Protein AF-A0A420NLM1-F1 (afdb_monomer)

Secondary structure (DSSP, 8-state):
----------EEEEEEE--TTS-TTTTSHHHHHHHHHHHHHHH-HHHHHHHHHTTGGG--TTT----HHHHHHHHHHHHHTTTT-EEEEEEE-GGGS-HHHHHHHHHHHHHHHHHHHHSSSEEEEE-

Foldseek 3Di:
DDDPPPPPQAEQEAEAEADLPDDPLSQAVQVVLVRRLVSLCVVDVVLVVVVVVVVCVVVPPDDDPPDPVNSLVSSLVSQQPCAQHEYEYEYPPCVSYDPVRSVVVVVSLVVSQVVCVVGNYHYHYDD

Nearest PDB structures (foldseek):
  5v8f-assembly1_D  TM=5.113E-01  e=1.056E+00  Saccharomyces cerevisiae S288C
  7zbh-assembly1_B  TM=3.806E-01  e=4.562E+00  Borreliella burgdorferi B31
  4ag5-assembly2_C  TM=4.443E-01  e=8.088E+00  Thermoanaerobacter pseudethanolicus
  2ce7-assembly1_A  TM=3.678E-01  e=9.788E+00  Thermotoga maritima

Radius of gyration: 15.77 Å; Cα contacts (8 Å, |Δi|>4): 149; chains: 1; bounding box: 36×28×56 Å

Structure (mmCIF, N/CA/C/O backbone):
data_AF-A0A420NLM1-F1
#
_entry.id   AF-A0A420NLM1-F1
#
loop_
_atom_site.group_PDB
_atom_site.id
_atom_site.type_symbol
_atom_site.label_atom_id
_atom_site.label_alt_id
_atom_site.label_comp_id
_atom_site.label_asym_id
_atom_site.label_entity_id
_atom_site.label_seq_id
_atom_site.pdbx_PDB_ins_code
_atom_site.Cartn_x
_atom_site.Cartn_y
_atom_site.Cartn_z
_atom_site.occupancy
_atom_site.B_iso_or_equiv
_atom_site.auth_seq_id
_atom_site.auth_comp_id
_atom_site.auth_asym_id
_atom_site.auth_atom_id
_atom_site.pdbx_PDB_model_num
ATOM 1 N N . MET A 1 1 ? -20.520 -7.978 37.177 1.00 37.03 1 MET A N 1
ATOM 2 C CA . MET A 1 1 ? -19.823 -8.747 36.124 1.00 37.03 1 MET A CA 1
ATOM 3 C C . MET A 1 1 ? -19.806 -7.927 34.847 1.00 37.03 1 MET A C 1
ATOM 5 O O . MET A 1 1 ? -20.857 -7.735 34.251 1.00 37.03 1 MET A O 1
ATOM 9 N N . GLY A 1 2 ? -18.649 -7.371 34.488 1.00 38.81 2 GLY A N 1
ATOM 10 C CA . GLY A 1 2 ? -18.482 -6.591 33.265 1.00 38.81 2 GLY A CA 1
ATOM 11 C C . GLY A 1 2 ? -18.347 -7.498 32.046 1.00 38.81 2 GLY A C 1
ATOM 12 O O . GLY A 1 2 ? -17.510 -8.393 32.039 1.00 38.81 2 GLY A O 1
ATOM 13 N N . ASN A 1 3 ? -19.141 -7.237 31.012 1.00 35.25 3 ASN A N 1
ATOM 14 C CA . ASN A 1 3 ? -18.888 -7.757 29.676 1.00 35.25 3 ASN A CA 1
ATOM 15 C C . ASN A 1 3 ? -18.161 -6.668 28.890 1.00 35.25 3 ASN A C 1
ATOM 17 O O . ASN A 1 3 ? -18.787 -5.820 28.256 1.00 35.25 3 ASN A O 1
ATOM 21 N N . VAL A 1 4 ? -16.828 -6.682 28.955 1.00 43.22 4 VAL A N 1
ATOM 22 C CA . VAL A 1 4 ? -15.991 -5.965 27.990 1.00 43.22 4 VAL A CA 1
ATOM 23 C C . VAL A 1 4 ? -16.144 -6.707 26.669 1.00 43.22 4 VAL A C 1
ATOM 25 O O . VAL A 1 4 ? -15.517 -7.740 26.439 1.00 43.22 4 VAL A O 1
ATOM 28 N N . ARG A 1 5 ? -17.030 -6.205 25.807 1.00 43.06 5 ARG A N 1
ATOM 29 C CA . ARG A 1 5 ? -17.018 -6.558 24.390 1.00 43.06 5 ARG A CA 1
ATOM 30 C C . ARG A 1 5 ? -15.705 -6.008 23.844 1.00 43.06 5 ARG A C 1
ATOM 32 O O . ARG A 1 5 ? -15.602 -4.813 23.602 1.00 43.06 5 ARG A O 1
ATOM 39 N N . LYS A 1 6 ? -14.683 -6.856 23.718 1.00 40.34 6 LYS A N 1
ATOM 40 C CA . LYS A 1 6 ? -13.555 -6.548 22.839 1.00 40.34 6 LYS A CA 1
ATOM 41 C C . LYS A 1 6 ? -14.173 -6.366 21.455 1.00 40.34 6 LYS A C 1
ATOM 43 O O . LYS A 1 6 ? -14.657 -7.345 20.891 1.00 40.34 6 LYS A O 1
ATOM 48 N N . SER A 1 7 ? -14.250 -5.133 20.958 1.00 46.16 7 SER A N 1
ATOM 49 C CA . SER A 1 7 ? -14.441 -4.922 19.529 1.00 46.16 7 SER A CA 1
ATOM 50 C C .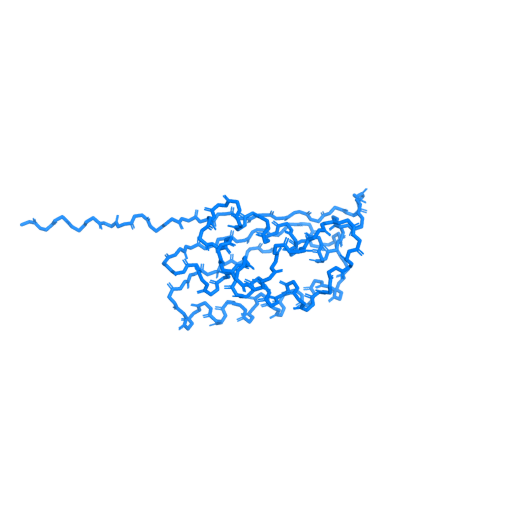 SER A 1 7 ? -13.319 -5.702 18.852 1.00 46.16 7 SER A C 1
ATOM 52 O O . SER A 1 7 ? -12.143 -5.546 19.188 1.00 46.16 7 SER A O 1
ATOM 54 N N . VAL A 1 8 ? -13.683 -6.657 18.001 1.00 49.22 8 VAL A N 1
ATOM 55 C CA . VAL A 1 8 ? -12.699 -7.285 17.129 1.00 49.22 8 VAL A CA 1
ATOM 56 C C . VAL A 1 8 ? -12.210 -6.148 16.249 1.00 49.22 8 VAL A C 1
ATOM 58 O O . VAL A 1 8 ? -12.984 -5.586 15.486 1.00 49.22 8 VAL A O 1
ATOM 61 N N . GLN A 1 9 ? -10.970 -5.726 16.467 1.00 56.97 9 GLN A N 1
ATOM 62 C CA . GLN A 1 9 ? -10.314 -4.735 15.633 1.00 56.97 9 GLN A CA 1
ATOM 63 C C . GLN A 1 9 ? -10.324 -5.308 14.210 1.00 56.97 9 GLN A C 1
ATOM 65 O O . GLN A 1 9 ? -9.722 -6.365 13.999 1.00 56.97 9 GLN A O 1
ATOM 70 N N . ASP A 1 10 ? -11.063 -4.697 13.278 1.00 67.62 10 ASP A N 1
ATOM 71 C CA . ASP A 1 10 ? -11.167 -5.217 11.915 1.00 67.62 10 ASP A CA 1
ATOM 72 C C . ASP A 1 10 ? -9.769 -5.216 11.290 1.00 67.62 10 ASP A C 1
ATOM 74 O O . ASP A 1 10 ? -9.135 -4.178 11.067 1.00 67.62 10 ASP A O 1
ATOM 78 N N . LYS A 1 11 ? -9.244 -6.431 11.108 1.00 79.94 11 LYS A N 1
ATOM 79 C CA . LYS A 1 11 ? -7.935 -6.680 10.520 1.00 79.94 11 LYS A CA 1
ATOM 80 C C . LYS A 1 11 ? -8.103 -6.733 9.011 1.00 79.94 11 LYS A C 1
ATOM 82 O O . LYS A 1 11 ? -8.590 -7.721 8.466 1.00 79.94 11 LYS A O 1
ATOM 87 N N . LEU A 1 12 ? -7.648 -5.692 8.338 1.00 87.06 12 LEU A N 1
ATOM 88 C CA . LEU A 1 12 ? -7.600 -5.611 6.893 1.00 87.06 12 LEU A CA 1
ATOM 89 C C . LEU A 1 12 ? -6.274 -6.186 6.391 1.00 87.06 12 LEU A C 1
ATOM 91 O O . LEU A 1 12 ? -5.192 -5.781 6.811 1.00 87.06 12 LEU A O 1
ATOM 95 N N . ILE A 1 13 ? -6.370 -7.176 5.510 1.00 89.12 13 ILE A N 1
ATOM 96 C CA . ILE A 1 13 ? -5.215 -7.838 4.904 1.00 89.12 13 ILE A CA 1
ATOM 97 C C . ILE A 1 13 ? -5.165 -7.440 3.434 1.00 89.12 13 ILE A C 1
ATOM 99 O O . ILE A 1 13 ? -6.122 -7.675 2.697 1.00 89.12 13 ILE A O 1
ATOM 103 N N . ILE A 1 14 ? -4.056 -6.840 3.020 1.00 91.19 14 ILE A N 1
ATOM 104 C CA . ILE A 1 14 ? -3.765 -6.486 1.629 1.00 91.19 14 ILE A CA 1
ATOM 105 C C . ILE A 1 14 ? -2.477 -7.163 1.198 1.00 91.19 14 ILE A C 1
ATOM 107 O O . ILE A 1 14 ? -1.592 -7.409 2.019 1.00 91.19 14 ILE A O 1
ATOM 111 N N . SER A 1 15 ? -2.388 -7.493 -0.083 1.00 92.56 15 SER A N 1
ATOM 112 C CA . SER A 1 15 ? -1.235 -8.217 -0.604 1.00 92.56 15 SER A CA 1
ATOM 113 C C . SER A 1 15 ? -0.918 -7.843 -2.040 1.00 92.56 15 SER A C 1
ATOM 115 O O . SER A 1 15 ? -1.831 -7.612 -2.835 1.00 92.56 15 SER A O 1
ATOM 117 N N . VAL A 1 16 ? 0.366 -7.839 -2.379 1.00 91.88 16 VAL A N 1
ATOM 118 C CA . VAL A 1 16 ? 0.862 -7.707 -3.749 1.00 91.88 16 VAL A CA 1
ATOM 119 C C . VAL A 1 16 ? 1.972 -8.726 -3.976 1.00 91.88 16 VAL A C 1
ATOM 121 O O . VAL A 1 16 ? 2.750 -9.024 -3.077 1.00 91.88 16 VAL A O 1
ATOM 124 N N . PHE A 1 17 ? 2.030 -9.248 -5.193 1.00 92.38 17 PHE A N 1
ATOM 125 C CA . PHE A 1 17 ? 3.095 -10.114 -5.670 1.00 92.38 17 PHE A CA 1
ATOM 126 C C . PHE A 1 17 ? 3.746 -9.429 -6.869 1.00 92.38 17 PHE A C 1
ATOM 128 O O . PHE A 1 17 ? 3.028 -9.000 -7.779 1.00 92.38 17 PHE A O 1
ATOM 135 N N . PHE A 1 18 ? 5.070 -9.291 -6.855 1.00 91.88 18 PHE A N 1
ATOM 136 C CA . PHE A 1 18 ? 5.802 -8.828 -8.030 1.00 91.88 18 PHE A CA 1
ATOM 137 C C . PHE A 1 18 ? 5.972 -9.974 -9.023 1.00 91.88 18 PHE A C 1
ATOM 139 O O . PHE A 1 18 ? 6.282 -11.088 -8.630 1.00 91.88 18 PHE A O 1
ATOM 146 N N . ASN A 1 19 ? 5.753 -9.694 -10.308 1.00 89.75 19 ASN A N 1
ATOM 147 C CA . ASN A 1 19 ? 5.834 -10.689 -11.373 1.00 89.75 19 ASN A CA 1
ATOM 148 C C . ASN A 1 19 ? 6.721 -10.181 -12.519 1.00 89.75 19 ASN A C 1
ATOM 150 O O . ASN A 1 19 ? 6.258 -9.475 -13.419 1.00 89.75 19 ASN A O 1
ATOM 154 N N . ALA A 1 20 ? 7.988 -10.597 -12.539 1.00 87.62 20 ALA A N 1
ATOM 155 C CA . ALA A 1 20 ? 8.994 -10.272 -13.554 1.00 87.62 20 ALA A CA 1
ATOM 156 C C . ALA A 1 20 ? 8.578 -10.694 -14.973 1.00 87.62 20 ALA A C 1
ATOM 158 O O . ALA A 1 20 ? 9.070 -10.143 -15.966 1.00 87.62 20 ALA A O 1
ATOM 159 N N . ARG A 1 21 ? 7.660 -11.661 -15.098 1.00 90.00 21 ARG A N 1
ATOM 160 C CA . ARG A 1 21 ? 7.114 -12.132 -16.382 1.00 90.00 21 ARG A CA 1
ATOM 161 C C . ARG A 1 21 ? 5.790 -11.469 -16.762 1.00 90.00 21 ARG A C 1
ATOM 163 O O . ARG A 1 21 ? 5.322 -11.701 -17.872 1.00 90.00 21 ARG A O 1
ATOM 170 N N . GLY A 1 22 ? 5.213 -10.681 -15.862 1.00 87.00 22 GLY A N 1
ATOM 171 C CA . GLY A 1 22 ? 3.958 -9.969 -16.062 1.00 87.00 22 GLY A CA 1
ATOM 172 C C . GLY A 1 22 ? 4.106 -8.691 -16.882 1.00 87.00 22 GLY A C 1
ATOM 173 O O . GLY A 1 22 ? 5.111 -8.475 -17.570 1.00 87.00 22 GLY A O 1
ATOM 174 N N . ASP A 1 23 ? 3.106 -7.826 -16.778 1.00 88.06 23 ASP A N 1
ATOM 175 C CA . ASP A 1 23 ? 3.123 -6.487 -17.367 1.00 88.06 23 ASP A CA 1
ATOM 176 C C . ASP A 1 23 ? 3.964 -5.500 -16.534 1.00 88.06 23 ASP A C 1
ATOM 178 O O . ASP A 1 23 ? 4.327 -5.755 -15.386 1.00 88.06 23 ASP A O 1
ATOM 182 N N . GLU A 1 24 ? 4.254 -4.319 -17.088 1.00 85.44 24 GLU A N 1
ATOM 183 C CA . GLU A 1 24 ? 5.066 -3.271 -16.436 1.00 85.44 24 GLU A CA 1
ATOM 184 C C . GLU A 1 24 ? 4.562 -2.870 -15.035 1.00 85.44 24 GLU A C 1
ATOM 186 O O . GLU A 1 24 ? 5.340 -2.506 -14.150 1.00 85.44 24 GLU A O 1
ATOM 191 N N . LEU A 1 25 ? 3.250 -2.945 -14.796 1.00 86.69 25 LEU A N 1
ATOM 192 C CA . LEU A 1 25 ? 2.672 -2.663 -13.480 1.00 86.69 25 LEU A CA 1
ATOM 193 C C . LEU A 1 25 ? 2.952 -3.781 -12.472 1.00 86.69 25 LEU A C 1
ATOM 195 O O . LEU A 1 25 ? 3.165 -3.489 -11.301 1.00 86.69 25 LEU A O 1
ATOM 199 N N . GLU A 1 26 ? 3.008 -5.037 -12.906 1.00 86.19 26 GLU A N 1
ATOM 200 C CA . GLU A 1 26 ? 3.306 -6.160 -12.013 1.00 86.19 26 GLU A CA 1
ATOM 201 C C . GLU A 1 26 ? 4.788 -6.211 -11.606 1.00 86.19 26 GLU A C 1
ATOM 203 O O . GLU A 1 26 ? 5.134 -6.877 -10.637 1.00 86.19 26 GLU A O 1
ATOM 208 N N . LYS A 1 27 ? 5.662 -5.482 -12.308 1.00 88.94 27 LYS A N 1
ATOM 209 C CA . LYS A 1 27 ? 7.110 -5.395 -12.026 1.00 88.94 27 LYS A CA 1
ATOM 210 C C . LYS A 1 27 ? 7.512 -4.145 -11.258 1.00 88.94 27 LYS A C 1
ATOM 212 O O . LYS A 1 27 ? 8.664 -4.009 -10.854 1.00 88.94 27 LYS A O 1
ATOM 217 N N . SER A 1 28 ? 6.596 -3.190 -11.108 1.00 89.69 28 SER A N 1
ATOM 218 C CA . SER A 1 28 ? 6.914 -1.856 -10.607 1.00 89.69 28 SER A CA 1
ATOM 219 C C . SER A 1 28 ? 6.189 -1.532 -9.313 1.00 89.69 28 SER A C 1
ATOM 221 O O . SER A 1 28 ? 5.027 -1.877 -9.089 1.00 89.69 28 SER A O 1
ATOM 223 N N . THR A 1 29 ? 6.860 -0.754 -8.472 1.00 91.62 29 T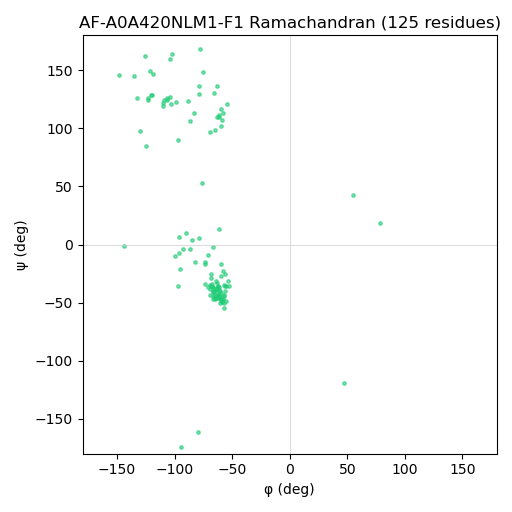HR A N 1
ATOM 224 C CA . THR A 1 29 ? 6.256 -0.207 -7.253 1.00 91.62 29 THR A CA 1
ATOM 225 C C . THR A 1 29 ? 5.044 0.676 -7.555 1.00 91.62 29 THR A C 1
ATOM 227 O O . THR A 1 29 ? 4.121 0.731 -6.750 1.00 91.62 29 THR A O 1
ATOM 230 N N . ILE A 1 30 ? 4.970 1.304 -8.738 1.00 90.31 30 ILE A N 1
ATOM 231 C CA . ILE A 1 30 ? 3.776 2.037 -9.197 1.00 90.31 30 ILE A CA 1
ATOM 232 C C . ILE A 1 30 ? 2.551 1.118 -9.218 1.00 90.31 30 ILE A C 1
ATOM 234 O O . ILE A 1 30 ? 1.506 1.485 -8.673 1.00 90.31 30 ILE A O 1
ATOM 238 N N . GLY A 1 31 ? 2.657 -0.060 -9.838 1.00 89.00 31 GLY A N 1
ATOM 239 C CA . GLY A 1 31 ? 1.551 -1.014 -9.868 1.00 89.00 31 GLY A CA 1
ATOM 240 C C . GLY A 1 31 ? 1.238 -1.572 -8.484 1.00 89.00 31 GLY A C 1
ATOM 241 O O . GLY A 1 31 ? 0.063 -1.669 -8.128 1.00 89.00 31 GLY A O 1
ATOM 242 N N . MET A 1 32 ? 2.263 -1.801 -7.658 1.00 93.38 32 MET A N 1
ATOM 243 C CA . MET A 1 32 ? 2.076 -2.174 -6.256 1.00 93.38 32 MET A CA 1
ATOM 244 C C . MET A 1 32 ? 1.252 -1.130 -5.486 1.00 93.38 32 MET A C 1
ATOM 246 O O . MET A 1 32 ? 0.213 -1.477 -4.929 1.00 93.38 32 MET A O 1
ATOM 250 N N . TYR A 1 33 ? 1.640 0.151 -5.482 1.00 91.50 33 TYR A N 1
ATOM 251 C CA . TYR A 1 33 ? 0.892 1.193 -4.764 1.00 91.50 33 TYR A CA 1
ATOM 252 C C . TYR A 1 33 ? -0.538 1.347 -5.285 1.00 91.50 33 TYR A C 1
ATOM 254 O O . TYR A 1 33 ? -1.459 1.520 -4.488 1.00 91.50 33 TYR A O 1
ATOM 262 N N . ARG A 1 34 ? -0.746 1.251 -6.607 1.00 89.62 34 ARG A N 1
ATOM 263 C CA . ARG A 1 34 ? -2.095 1.265 -7.197 1.00 89.62 34 ARG A CA 1
ATOM 264 C C . ARG A 1 34 ? -2.942 0.103 -6.681 1.00 89.62 34 ARG A C 1
ATOM 266 O O . ARG A 1 34 ? -4.082 0.324 -6.284 1.00 89.62 34 ARG A O 1
ATOM 273 N N . SER A 1 35 ? -2.383 -1.107 -6.656 1.00 90.69 35 SER A N 1
ATOM 274 C CA . SER A 1 35 ? -3.068 -2.302 -6.158 1.00 90.69 35 SER A CA 1
ATOM 275 C C . SER A 1 35 ? -3.402 -2.185 -4.669 1.00 90.69 35 SER A C 1
ATOM 277 O O . SER A 1 35 ? -4.538 -2.429 -4.269 1.00 90.69 35 SER A O 1
ATOM 279 N N . LEU A 1 36 ? -2.452 -1.734 -3.846 1.00 91.19 36 LEU A N 1
ATOM 280 C CA . LEU A 1 36 ? -2.670 -1.542 -2.412 1.00 91.19 36 LEU A CA 1
ATOM 281 C C . LEU A 1 36 ? -3.764 -0.502 -2.130 1.00 91.19 36 LEU A C 1
ATOM 283 O O . LEU A 1 36 ? -4.639 -0.740 -1.299 1.00 91.19 36 LEU A O 1
ATOM 287 N N . LEU A 1 37 ? -3.746 0.632 -2.838 1.00 89.12 37 LEU A N 1
ATOM 288 C CA . LEU A 1 37 ? -4.775 1.668 -2.726 1.00 89.12 37 LEU A CA 1
ATOM 289 C C . LEU A 1 37 ? -6.154 1.155 -3.140 1.00 89.12 37 LEU A C 1
ATOM 291 O O . LEU A 1 37 ? -7.129 1.418 -2.439 1.00 89.12 37 LEU A O 1
ATOM 295 N N . LEU A 1 38 ? -6.238 0.408 -4.243 1.00 87.00 38 LEU A N 1
ATOM 296 C CA . LEU A 1 38 ? -7.492 -0.195 -4.688 1.00 87.00 38 LEU A CA 1
ATOM 297 C C . LEU A 1 38 ? -8.052 -1.145 -3.621 1.00 87.00 38 LEU A C 1
ATOM 299 O O . LEU A 1 38 ? -9.202 -0.999 -3.220 1.00 87.00 38 LEU A O 1
ATOM 303 N N . GLN A 1 39 ? -7.226 -2.047 -3.088 1.00 90.19 39 GLN A N 1
ATOM 304 C CA . GLN A 1 39 ? -7.648 -2.991 -2.048 1.00 90.19 39 GLN A CA 1
ATOM 305 C C . GLN A 1 39 ? -8.097 -2.291 -0.755 1.00 90.19 39 GLN A C 1
ATOM 307 O O . GLN A 1 39 ? -9.029 -2.751 -0.091 1.00 90.19 39 GLN A O 1
ATOM 312 N N . LEU A 1 40 ? -7.452 -1.179 -0.382 1.00 86.50 40 LEU A N 1
ATOM 313 C CA . LEU A 1 40 ? -7.881 -0.341 0.741 1.00 86.50 40 LEU A CA 1
ATOM 314 C C . LEU A 1 40 ? -9.249 0.295 0.467 1.00 86.50 40 LEU A C 1
ATOM 316 O O . LEU A 1 40 ? -10.128 0.259 1.325 1.00 86.50 40 LEU A O 1
ATOM 320 N N . LEU A 1 41 ? -9.446 0.835 -0.735 1.00 82.81 41 LEU A N 1
ATOM 321 C CA . LEU A 1 41 ? -10.676 1.506 -1.153 1.00 82.81 41 LEU A CA 1
ATOM 322 C C . LEU A 1 41 ? -11.883 0.581 -1.270 1.00 82.81 41 LEU A C 1
ATOM 324 O O . LEU A 1 41 ? -13.001 0.982 -0.943 1.00 82.81 41 LEU A O 1
ATOM 328 N N . GLU A 1 42 ? -11.670 -0.640 -1.750 1.00 83.06 42 GLU A N 1
ATOM 329 C CA . GLU A 1 42 ? -12.719 -1.651 -1.875 1.00 83.06 42 GLU A CA 1
ATOM 330 C C . GLU A 1 42 ? -13.214 -2.126 -0.509 1.00 83.06 42 GLU A C 1
ATOM 332 O O . GLU A 1 42 ? -14.398 -2.412 -0.338 1.00 83.06 42 GLU A O 1
ATOM 337 N N . ARG A 1 43 ? -12.319 -2.191 0.481 1.00 81.81 43 ARG A N 1
ATOM 338 C CA . ARG A 1 43 ? -12.645 -2.700 1.818 1.00 81.81 43 ARG A CA 1
ATOM 339 C C . ARG A 1 43 ? -13.022 -1.625 2.826 1.00 81.81 43 ARG A C 1
ATOM 341 O O . ARG A 1 43 ? -13.701 -1.936 3.800 1.00 81.81 43 ARG A O 1
ATOM 348 N N . LEU A 1 44 ? -12.625 -0.376 2.597 1.00 79.19 44 LEU A N 1
ATOM 349 C CA . LEU A 1 44 ? -12.970 0.764 3.440 1.00 79.19 44 LEU A CA 1
ATOM 350 C C . LEU A 1 44 ? -13.625 1.856 2.586 1.00 79.19 44 LEU A C 1
ATOM 352 O O . LEU A 1 44 ? -12.960 2.813 2.184 1.00 79.19 44 LEU A O 1
ATOM 356 N N . PRO A 1 45 ? -14.948 1.768 2.347 1.00 78.12 45 PRO A N 1
ATOM 357 C CA . PRO A 1 45 ? -15.682 2.764 1.566 1.00 78.12 45 PRO A CA 1
ATOM 358 C C . PRO A 1 45 ? -15.548 4.194 2.108 1.00 78.12 45 PRO A C 1
ATOM 360 O O . PRO A 1 45 ? -15.637 5.153 1.348 1.00 78.12 45 PRO A O 1
ATOM 363 N N . VAL A 1 46 ? -15.271 4.358 3.409 1.00 76.75 46 VAL A N 1
ATOM 364 C CA . VAL A 1 46 ? -14.982 5.668 4.020 1.00 76.75 46 VAL A CA 1
ATOM 365 C C . VAL A 1 46 ? -13.793 6.372 3.351 1.00 76.75 46 VAL A C 1
ATOM 367 O O . VAL A 1 46 ? -13.829 7.587 3.154 1.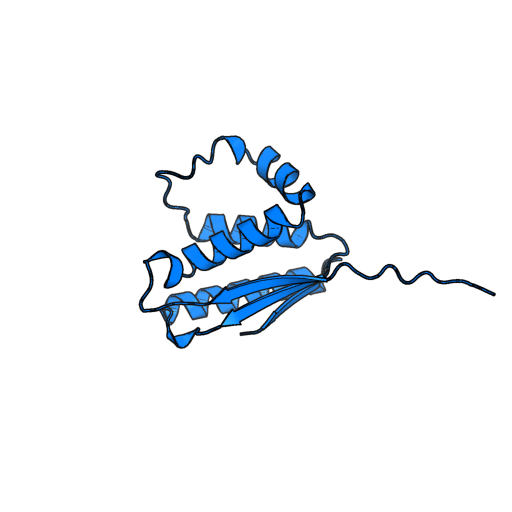00 76.75 46 VAL A O 1
ATOM 370 N N . LEU A 1 47 ? -12.788 5.614 2.899 1.00 76.31 47 LEU A N 1
ATOM 371 C C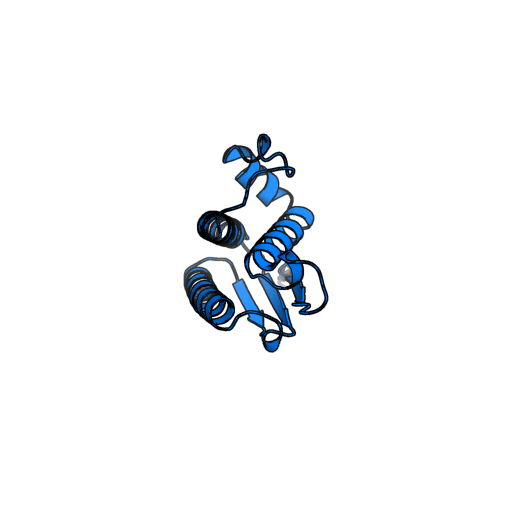A . LEU A 1 47 ? -11.634 6.155 2.183 1.00 76.31 47 LEU A CA 1
ATOM 372 C C . LEU A 1 47 ? -12.025 6.691 0.801 1.00 76.31 47 LEU A C 1
ATOM 374 O O . LEU A 1 47 ? -11.427 7.659 0.339 1.00 76.31 47 LEU A O 1
ATOM 378 N N . GLN A 1 48 ? -13.064 6.141 0.159 1.00 73.12 48 GLN A N 1
ATOM 379 C CA . GLN A 1 48 ? -13.557 6.660 -1.123 1.00 73.12 48 GLN A CA 1
ATOM 380 C C . GLN A 1 48 ? -14.084 8.089 -0.982 1.00 73.12 48 GLN A C 1
ATOM 382 O O . GLN A 1 48 ? -13.915 8.889 -1.897 1.00 73.12 48 GLN A O 1
ATOM 387 N N . CYS A 1 49 ? -14.670 8.437 0.168 1.00 70.25 49 CYS A N 1
ATOM 388 C CA . CYS A 1 49 ? -15.123 9.800 0.443 1.00 70.25 49 CYS A CA 1
ATOM 389 C C . CYS A 1 49 ? -13.931 10.759 0.609 1.00 70.25 49 CYS A C 1
ATOM 391 O O . CYS A 1 49 ? -13.914 11.839 0.017 1.00 70.25 49 CYS A O 1
ATOM 393 N N . VAL A 1 50 ? -12.891 10.325 1.335 1.00 69.38 50 VAL A N 1
ATOM 394 C CA . VAL A 1 50 ? -11.634 11.075 1.512 1.00 69.38 50 VAL A CA 1
ATOM 395 C C . VAL A 1 50 ? -10.976 11.355 0.162 1.00 69.38 50 VAL A C 1
ATOM 397 O O . VAL A 1 50 ? -10.677 12.506 -0.157 1.00 69.38 50 VAL A O 1
ATOM 400 N N . PHE A 1 51 ? -10.821 10.340 -0.685 1.00 69.88 51 PHE A N 1
ATOM 401 C CA . PHE A 1 51 ? -10.268 10.549 -2.019 1.00 69.88 51 PHE A CA 1
ATOM 402 C C . PHE A 1 51 ? -11.212 11.333 -2.936 1.00 69.88 51 PHE A C 1
ATOM 404 O O . PHE A 1 51 ? -10.766 12.223 -3.654 1.00 69.88 51 PHE A O 1
ATOM 411 N N . GLY A 1 52 ? -12.521 11.094 -2.870 1.00 65.62 52 GLY A N 1
ATOM 412 C CA . GLY A 1 52 ? -13.512 11.866 -3.618 1.00 65.62 52 GLY A CA 1
ATOM 413 C C . GLY A 1 52 ? -13.418 13.368 -3.328 1.00 65.62 52 GLY A C 1
ATOM 414 O O . GLY A 1 52 ? -13.466 14.173 -4.257 1.00 65.62 52 GLY A O 1
ATOM 415 N N . SER A 1 53 ? -13.184 13.744 -2.064 1.00 61.06 53 SER A N 1
ATOM 416 C CA . SER A 1 53 ? -12.972 15.138 -1.646 1.00 61.06 53 SER A CA 1
ATOM 417 C C . SER A 1 53 ? -11.663 15.758 -2.148 1.00 61.06 53 SER A C 1
ATOM 419 O O . SER A 1 53 ? -11.596 16.968 -2.348 1.00 61.06 53 SER A O 1
ATOM 421 N N . LEU A 1 54 ? -10.648 14.936 -2.433 1.00 57.97 54 LEU A N 1
ATOM 422 C CA . LEU A 1 54 ? -9.390 15.367 -3.051 1.00 57.97 54 LEU A CA 1
ATOM 423 C C . LEU A 1 54 ? -9.504 15.578 -4.569 1.00 57.97 54 LEU A C 1
ATOM 425 O O . LEU A 1 54 ? -8.502 15.834 -5.233 1.00 57.97 54 LEU A O 1
ATOM 429 N N . GLY A 1 55 ? -10.709 15.468 -5.135 1.00 52.09 55 GLY A N 1
ATOM 430 C CA . GLY A 1 55 ? -10.932 15.605 -6.572 1.00 52.09 55 GLY A CA 1
ATOM 431 C C . GLY A 1 55 ? -10.557 14.353 -7.366 1.00 52.09 55 GLY A C 1
ATOM 432 O O . GLY A 1 55 ? -10.426 14.428 -8.585 1.00 52.09 55 GLY A O 1
ATOM 433 N N . LEU A 1 56 ? -10.442 13.183 -6.717 1.00 57.41 56 LEU A N 1
ATOM 434 C CA . LEU A 1 56 ? -10.173 11.903 -7.394 1.00 57.41 56 LEU A CA 1
ATOM 435 C C . LEU A 1 56 ? -11.334 11.440 -8.301 1.00 57.41 56 LEU A C 1
ATOM 437 O O . LEU A 1 56 ? -11.245 10.412 -8.960 1.00 57.41 56 LEU A O 1
ATOM 441 N N . THR A 1 57 ? -12.442 12.179 -8.357 1.00 48.47 57 THR A N 1
ATOM 442 C CA . THR A 1 57 ? -13.595 11.886 -9.221 1.00 48.47 57 THR A CA 1
ATOM 443 C C . THR A 1 57 ? -13.336 12.186 -10.702 1.00 48.47 57 THR A C 1
ATOM 445 O O . THR A 1 57 ? -14.044 11.660 -11.557 1.00 48.47 57 THR A O 1
ATOM 448 N N . THR A 1 58 ? -12.299 12.966 -11.035 1.00 45.41 58 THR A N 1
ATOM 449 C CA . THR A 1 58 ? -11.830 13.190 -12.420 1.00 45.41 58 THR A CA 1
ATOM 450 C C . THR A 1 58 ? -10.673 12.270 -12.822 1.00 45.41 58 THR A C 1
ATOM 452 O O . THR A 1 58 ? -10.138 12.394 -13.924 1.00 45.41 58 THR A O 1
ATOM 455 N N . TRP A 1 59 ? -10.325 11.309 -11.960 1.00 52.94 59 TRP A N 1
ATOM 456 C CA . TRP A 1 59 ? -9.208 10.370 -12.082 1.00 52.94 59 TRP A CA 1
ATOM 457 C C . TRP A 1 59 ? -9.490 9.249 -13.095 1.00 52.94 59 TRP A C 1
ATOM 459 O O . TRP A 1 59 ? -9.427 8.053 -12.802 1.00 52.94 59 TRP A O 1
ATOM 469 N N . ASN A 1 60 ? -9.872 9.635 -14.312 1.00 44.69 60 ASN A N 1
ATOM 470 C CA . ASN A 1 60 ? -10.162 8.710 -15.396 1.00 44.69 60 ASN A CA 1
ATOM 471 C C . ASN A 1 60 ? -8.903 7.894 -15.723 1.00 44.69 60 ASN A C 1
ATOM 473 O O . ASN A 1 60 ? -7.911 8.398 -16.244 1.00 44.69 60 ASN A O 1
ATOM 477 N N . CYS A 1 61 ? -8.992 6.605 -15.406 1.00 47.88 61 CYS A N 1
ATOM 478 C CA . CYS A 1 61 ? -7.964 5.564 -15.371 1.00 47.88 61 CYS A CA 1
ATOM 479 C C . CYS A 1 61 ? -7.261 5.257 -16.716 1.00 47.88 61 CYS A C 1
ATOM 481 O O . CYS A 1 61 ? -6.613 4.224 -16.838 1.00 47.88 61 CYS A O 1
ATOM 483 N N . ARG A 1 62 ? -7.399 6.098 -17.749 1.00 46.47 62 ARG A N 1
ATOM 484 C CA . ARG A 1 62 ? -6.957 5.746 -19.106 1.00 46.47 62 ARG A CA 1
ATOM 485 C C . ARG A 1 62 ? -5.576 6.264 -19.505 1.00 46.47 62 ARG A C 1
ATOM 487 O O . ARG A 1 62 ? -4.866 5.505 -20.143 1.00 46.47 62 ARG A O 1
ATOM 494 N N . ASP A 1 63 ? -5.156 7.461 -19.079 1.00 47.75 63 ASP A N 1
ATOM 495 C CA . ASP A 1 63 ? -3.944 8.081 -19.663 1.00 47.75 63 ASP A CA 1
ATOM 496 C C . ASP A 1 63 ? -3.051 8.885 -18.698 1.00 47.75 63 ASP A C 1
ATOM 498 O O . ASP A 1 63 ? -1.997 9.377 -19.099 1.00 47.75 63 ASP A O 1
ATOM 502 N N . GLN A 1 64 ? -3.399 9.020 -17.413 1.00 53.81 64 GLN A N 1
ATOM 503 C CA . GLN A 1 64 ? -2.492 9.669 -16.461 1.00 53.81 64 GLN A CA 1
ATOM 504 C C . GLN A 1 64 ? -1.460 8.667 -15.937 1.00 53.81 64 GLN A C 1
ATOM 506 O O . GLN A 1 64 ? -1.783 7.746 -15.186 1.00 53.81 64 GLN A O 1
ATOM 511 N N . GLN A 1 65 ? -0.191 8.866 -16.293 1.00 58.50 65 GLN A N 1
ATOM 512 C CA . GLN A 1 65 ? 0.931 8.287 -15.557 1.00 58.50 65 GLN A CA 1
ATOM 513 C C . GLN A 1 65 ? 0.874 8.811 -14.118 1.00 58.50 65 GLN A C 1
ATOM 515 O O . GLN A 1 65 ? 1.216 9.959 -13.847 1.00 58.50 65 GLN A O 1
ATOM 520 N N . TRP A 1 66 ? 0.390 7.986 -13.188 1.00 68.81 66 TRP A N 1
ATOM 521 C CA . TRP A 1 66 ? 0.444 8.322 -11.767 1.00 68.81 66 TRP A CA 1
ATOM 522 C C . TRP A 1 66 ? 1.911 8.500 -11.375 1.00 68.81 66 TRP A C 1
ATOM 524 O O . TRP A 1 66 ? 2.680 7.538 -11.439 1.00 68.81 66 TRP A O 1
ATOM 534 N N . ALA A 1 67 ? 2.286 9.708 -10.959 1.00 80.38 67 ALA A N 1
ATOM 535 C CA . ALA A 1 67 ? 3.587 9.926 -10.357 1.00 80.38 67 ALA A CA 1
ATOM 536 C C . ALA A 1 67 ? 3.675 9.116 -9.057 1.00 80.38 67 ALA A C 1
ATOM 538 O O . ALA A 1 67 ? 2.742 9.102 -8.248 1.00 80.38 67 ALA A O 1
ATOM 539 N N . ILE A 1 68 ? 4.811 8.454 -8.854 1.00 84.75 68 ILE A N 1
ATOM 540 C CA . ILE A 1 68 ? 5.065 7.616 -7.677 1.00 84.75 68 ILE A CA 1
ATOM 541 C C . ILE A 1 68 ? 4.878 8.388 -6.362 1.00 84.75 68 ILE A C 1
ATOM 543 O O . ILE A 1 68 ? 4.323 7.862 -5.403 1.00 84.75 68 ILE A O 1
ATOM 547 N N . GLU A 1 69 ? 5.244 9.668 -6.339 1.00 85.50 69 GLU A N 1
ATOM 548 C CA . GLU A 1 69 ? 5.104 10.525 -5.158 1.00 85.50 69 GLU A CA 1
ATOM 549 C C . GLU A 1 69 ? 3.637 10.829 -4.825 1.00 85.50 69 GLU A C 1
ATOM 551 O O . GLU A 1 69 ? 3.253 10.845 -3.657 1.00 85.50 69 GLU A O 1
ATOM 556 N N . SER A 1 70 ? 2.774 10.974 -5.837 1.00 84.25 70 SER A N 1
ATOM 557 C CA . SER A 1 70 ? 1.330 11.110 -5.617 1.00 84.25 70 SER A CA 1
ATOM 558 C C . SER A 1 70 ? 0.733 9.823 -5.048 1.00 84.25 70 SER A C 1
ATOM 560 O O . SER A 1 70 ? -0.081 9.880 -4.132 1.00 84.25 70 SER A O 1
ATOM 562 N N . LEU A 1 71 ? 1.165 8.660 -5.546 1.00 87.56 71 LEU A N 1
ATOM 563 C CA . LEU A 1 71 ? 0.740 7.354 -5.033 1.00 87.56 71 LEU A CA 1
ATOM 564 C C . LEU A 1 71 ? 1.125 7.157 -3.563 1.00 87.56 71 LEU A C 1
ATOM 566 O O . LEU A 1 71 ? 0.282 6.755 -2.763 1.00 87.56 71 LEU A O 1
ATOM 570 N N . LYS A 1 72 ? 2.368 7.488 -3.202 1.00 89.56 72 LYS A N 1
ATOM 571 C CA . LYS A 1 72 ? 2.843 7.455 -1.813 1.00 89.56 72 LYS A CA 1
ATOM 572 C C . LYS A 1 72 ? 2.019 8.374 -0.915 1.00 89.56 72 LYS A C 1
ATOM 574 O O . LYS A 1 72 ? 1.518 7.922 0.110 1.00 89.56 72 LYS A O 1
ATOM 579 N N . GLY A 1 73 ? 1.800 9.624 -1.326 1.00 87.06 73 GLY A N 1
ATOM 580 C CA . GLY A 1 73 ? 0.997 10.576 -0.553 1.00 87.06 73 GLY A CA 1
ATOM 581 C C . GLY A 1 73 ? -0.446 10.107 -0.338 1.00 87.06 73 GLY A C 1
ATOM 582 O O . GLY A 1 73 ? -0.983 10.224 0.764 1.00 87.06 73 GLY A O 1
ATOM 583 N N . LEU A 1 74 ? -1.066 9.510 -1.361 1.00 86.06 74 LEU A N 1
ATOM 584 C CA . LEU A 1 74 ? -2.404 8.924 -1.243 1.00 86.06 74 LEU A CA 1
ATOM 585 C C . LEU A 1 74 ? -2.415 7.718 -0.303 1.00 86.06 74 LEU A C 1
ATOM 587 O O . LEU A 1 74 ? -3.345 7.574 0.487 1.00 86.06 74 LEU A O 1
ATOM 591 N N . PHE A 1 75 ? -1.394 6.864 -0.369 1.00 88.56 75 PHE A N 1
ATOM 592 C CA . PHE A 1 75 ? -1.284 5.702 0.506 1.00 88.56 75 PHE A CA 1
ATOM 593 C C . PHE A 1 75 ? -1.105 6.120 1.965 1.00 88.56 75 PHE A C 1
ATOM 595 O O . PHE A 1 75 ? -1.833 5.641 2.829 1.00 88.56 75 PHE A O 1
ATOM 602 N N . GLU A 1 76 ? -0.213 7.073 2.236 1.00 88.19 76 GLU A N 1
ATOM 603 C CA . GLU A 1 76 ? -0.028 7.652 3.568 1.00 88.19 76 GLU A CA 1
ATOM 604 C C . GLU A 1 76 ? -1.335 8.250 4.101 1.00 88.19 76 GLU A C 1
ATOM 606 O O . GLU A 1 76 ? -1.710 8.010 5.250 1.00 88.19 76 GLU A O 1
ATOM 611 N N . LEU A 1 77 ? -2.070 8.987 3.263 1.00 86.12 77 LEU A N 1
ATOM 612 C CA . LEU A 1 77 ? -3.354 9.554 3.652 1.00 86.12 77 LEU A CA 1
ATOM 613 C C . LEU A 1 77 ? -4.401 8.473 3.936 1.00 86.12 77 LEU A C 1
ATOM 615 O O . LEU A 1 77 ? -5.087 8.566 4.953 1.00 86.12 77 LEU A O 1
ATOM 619 N N . ALA A 1 78 ? -4.528 7.456 3.080 1.00 84.69 78 ALA A N 1
ATOM 620 C CA . ALA A 1 78 ? -5.427 6.331 3.334 1.00 84.69 78 ALA A CA 1
ATOM 621 C C . ALA A 1 78 ? -5.104 5.687 4.677 1.00 84.69 78 ALA A C 1
ATOM 623 O O . ALA A 1 78 ? -5.995 5.505 5.500 1.00 84.69 78 ALA A O 1
ATOM 624 N N . VAL A 1 79 ? -3.820 5.418 4.907 1.00 83.12 79 VAL A N 1
ATOM 625 C CA . VAL A 1 79 ? -3.329 4.763 6.111 1.00 83.12 79 VAL A CA 1
ATOM 626 C C . VAL A 1 79 ? -3.591 5.610 7.368 1.00 83.12 79 VAL A C 1
ATOM 628 O O . VAL A 1 79 ? -4.037 5.083 8.383 1.00 83.12 79 VAL A O 1
ATOM 631 N N . ARG A 1 80 ? -3.457 6.939 7.294 1.00 83.25 80 ARG A N 1
ATOM 632 C CA . ARG A 1 80 ? -3.833 7.853 8.391 1.00 83.25 80 ARG A CA 1
ATOM 633 C C . ARG A 1 80 ? -5.327 7.860 8.714 1.00 83.25 80 ARG A C 1
ATOM 635 O O . ARG A 1 80 ? -5.694 8.074 9.867 1.00 83.25 80 ARG A O 1
ATOM 642 N N . ASN A 1 81 ? -6.177 7.634 7.716 1.00 80.88 81 ASN A N 1
ATOM 643 C CA . ASN A 1 81 ? -7.633 7.608 7.866 1.00 80.88 81 ASN A CA 1
ATOM 644 C C . ASN A 1 81 ? -8.177 6.205 8.200 1.00 80.88 81 ASN A C 1
ATOM 646 O O . ASN A 1 81 ? -9.387 6.003 8.193 1.00 80.88 81 ASN A O 1
ATOM 650 N N . LEU A 1 82 ? -7.308 5.238 8.518 1.00 77.19 82 LEU A N 1
ATOM 651 C CA . LEU A 1 82 ? -7.711 3.893 8.951 1.00 77.19 82 LEU A CA 1
ATOM 652 C C . LEU A 1 82 ? -8.335 3.851 10.355 1.00 77.19 82 LEU A C 1
ATOM 654 O O . LEU A 1 82 ? -8.862 2.809 10.748 1.00 77.19 82 LEU A O 1
ATOM 658 N N . GLU A 1 83 ? -8.283 4.958 11.102 1.00 74.62 83 GLU A N 1
ATOM 659 C CA . GLU A 1 83 ? -8.777 5.077 12.480 1.00 74.62 83 GLU A CA 1
ATOM 660 C C . GLU A 1 83 ? -8.316 3.905 13.369 1.00 74.62 83 GLU A C 1
ATOM 662 O O . GLU A 1 83 ? -7.116 3.726 13.555 1.00 74.62 83 GLU A O 1
ATOM 667 N N . GLU A 1 84 ? -9.233 3.109 13.929 1.00 71.31 84 GLU A N 1
ATOM 668 C CA . GLU A 1 84 ? -8.916 1.972 14.806 1.00 71.31 84 GLU A CA 1
ATOM 669 C C . GLU A 1 84 ? -8.611 0.668 14.046 1.00 71.31 84 GLU A C 1
ATOM 671 O O . GLU A 1 84 ? -8.404 -0.367 14.684 1.00 71.31 84 GLU A O 1
ATOM 676 N N . SER A 1 85 ? -8.570 0.686 12.710 1.00 77.06 85 SER A N 1
ATOM 677 C CA . SER A 1 85 ? -8.344 -0.507 11.884 1.00 77.06 85 SER A CA 1
ATOM 678 C C . SER A 1 85 ? -6.877 -0.944 11.893 1.00 77.06 85 SER A C 1
ATOM 680 O O . SER A 1 85 ? -5.949 -0.134 11.980 1.00 77.06 85 SER A O 1
ATOM 682 N N . PHE A 1 86 ? -6.655 -2.252 11.766 1.00 84.31 86 PHE A N 1
ATOM 683 C CA . PHE A 1 86 ? -5.318 -2.821 11.605 1.00 84.31 86 PHE A CA 1
ATOM 684 C C . PHE A 1 86 ? -5.107 -3.221 10.148 1.00 84.31 86 PHE A C 1
ATOM 686 O O . PHE A 1 86 ? -5.885 -4.011 9.624 1.00 84.31 86 PHE A O 1
ATOM 693 N N . VAL A 1 87 ? -4.025 -2.762 9.522 1.00 88.12 87 VAL A N 1
ATOM 694 C CA . VAL A 1 87 ? -3.636 -3.167 8.166 1.00 88.12 87 VAL A CA 1
ATOM 695 C C . VAL A 1 87 ? -2.377 -4.023 8.203 1.00 88.12 87 VAL A C 1
ATOM 697 O O . VAL A 1 87 ? -1.321 -3.569 8.640 1.00 88.12 87 VAL A O 1
ATOM 700 N N . ALA A 1 88 ? -2.493 -5.262 7.719 1.00 89.25 88 ALA A N 1
ATOM 701 C CA . ALA A 1 88 ? -1.355 -6.095 7.334 1.00 89.25 88 ALA A CA 1
ATOM 702 C C . ALA A 1 88 ? -1.170 -6.027 5.816 1.00 89.25 88 ALA A C 1
ATOM 704 O O . ALA A 1 88 ? -2.088 -6.374 5.074 1.00 89.25 88 ALA A O 1
ATOM 705 N N . CYS A 1 89 ? 0.015 -5.619 5.379 1.00 91.88 89 CYS A N 1
ATOM 706 C CA . CYS A 1 89 ? 0.443 -5.607 3.990 1.00 91.88 89 CYS A CA 1
ATOM 707 C C . CYS A 1 89 ? 1.450 -6.736 3.760 1.00 91.88 89 CYS A C 1
ATOM 709 O O .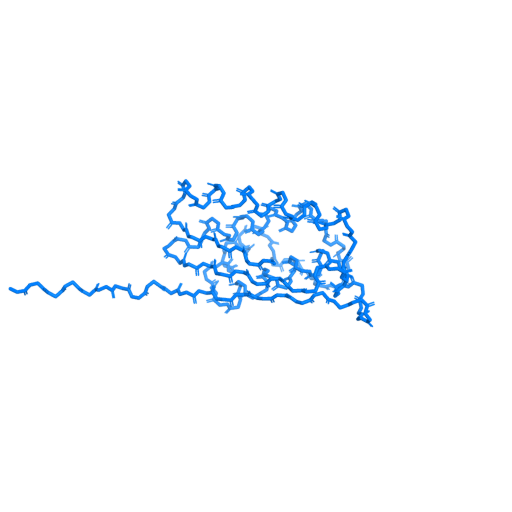 CYS A 1 89 ? 2.452 -6.800 4.465 1.00 91.88 89 CYS A O 1
ATOM 711 N N . TYR A 1 90 ? 1.184 -7.614 2.798 1.00 92.62 90 TYR A N 1
ATOM 712 C CA . TYR A 1 90 ? 2.110 -8.664 2.374 1.00 92.62 90 TYR A CA 1
ATOM 713 C C . TYR A 1 90 ? 2.651 -8.331 0.990 1.00 92.62 90 TYR A C 1
ATOM 715 O O . TYR A 1 90 ? 1.871 -8.127 0.060 1.00 92.62 90 TYR A O 1
ATOM 723 N N . ILE A 1 91 ? 3.968 -8.272 0.855 1.00 92.50 91 ILE A N 1
ATOM 724 C CA . ILE A 1 91 ? 4.626 -8.068 -0.430 1.00 92.50 91 ILE A CA 1
ATOM 725 C C . ILE A 1 91 ? 5.575 -9.236 -0.640 1.00 92.50 91 ILE A C 1
ATOM 727 O O . ILE A 1 91 ? 6.395 -9.516 0.224 1.00 92.50 91 ILE A O 1
ATOM 731 N N . ASP A 1 92 ? 5.434 -9.916 -1.767 1.00 92.06 92 ASP A N 1
ATOM 732 C CA . ASP A 1 92 ? 6.185 -11.130 -2.079 1.00 92.06 92 ASP A CA 1
ATOM 733 C C . ASP A 1 92 ? 6.897 -10.987 -3.436 1.00 92.06 92 ASP A C 1
ATOM 735 O O . ASP A 1 92 ? 6.558 -10.102 -4.234 1.00 92.06 92 ASP A O 1
ATOM 739 N N . ALA A 1 93 ? 7.890 -11.847 -3.668 1.00 91.19 93 ALA A N 1
ATOM 740 C CA . ALA A 1 93 ? 8.786 -11.848 -4.824 1.00 91.19 93 ALA A CA 1
ATOM 741 C C . ALA A 1 93 ? 9.505 -10.508 -5.052 1.00 91.19 93 ALA A C 1
ATOM 743 O O . ALA A 1 93 ? 9.620 -10.028 -6.179 1.00 91.19 93 ALA A O 1
ATOM 744 N N . LEU A 1 94 ? 10.001 -9.871 -3.983 1.00 88.94 94 LEU A N 1
ATOM 745 C CA . LEU A 1 94 ? 10.728 -8.602 -4.093 1.00 88.94 94 LEU A CA 1
ATOM 746 C C . LEU A 1 94 ? 11.884 -8.666 -5.097 1.00 88.94 94 LEU A C 1
ATOM 748 O O . LEU A 1 94 ? 12.113 -7.695 -5.806 1.00 88.94 94 LEU A O 1
ATOM 752 N N . GLU A 1 95 ? 12.574 -9.799 -5.205 1.00 88.94 95 GLU A N 1
ATOM 753 C CA . GLU A 1 95 ? 13.659 -10.037 -6.160 1.00 88.94 95 GLU A CA 1
ATOM 754 C C . GLU A 1 95 ? 13.250 -9.893 -7.637 1.00 88.94 95 GLU A C 1
ATOM 756 O O . GLU A 1 95 ? 14.116 -9.757 -8.501 1.00 88.94 95 GLU A O 1
ATOM 761 N N . GLU A 1 96 ? 11.949 -9.908 -7.934 1.00 88.56 96 GLU A N 1
ATOM 762 C CA . GLU A 1 96 ? 11.391 -9.691 -9.269 1.00 88.56 96 GLU A CA 1
ATOM 763 C C . GLU A 1 96 ? 11.158 -8.199 -9.594 1.00 88.56 96 GLU A C 1
ATOM 765 O O . GLU A 1 96 ? 10.799 -7.861 -10.727 1.00 88.56 96 GLU A O 1
ATOM 770 N N . CYS A 1 97 ? 11.395 -7.297 -8.632 1.00 89.88 97 CYS A N 1
ATOM 771 C CA . CYS A 1 97 ? 11.340 -5.843 -8.791 1.00 89.88 97 CYS A CA 1
ATOM 772 C C . CYS A 1 97 ? 12.750 -5.223 -8.868 1.00 89.88 97 CYS A C 1
ATOM 774 O O . CYS A 1 97 ? 13.748 -5.793 -8.432 1.00 89.88 97 CYS A O 1
ATOM 776 N N . ASP A 1 98 ? 12.844 -4.014 -9.421 1.00 89.88 98 ASP A N 1
ATOM 777 C CA . ASP A 1 98 ? 14.097 -3.260 -9.466 1.00 89.88 98 ASP A CA 1
ATOM 778 C C . ASP A 1 98 ? 14.577 -2.862 -8.054 1.00 89.88 98 ASP A C 1
ATOM 780 O O . ASP A 1 98 ? 13.828 -2.274 -7.268 1.00 89.88 98 ASP A O 1
ATOM 784 N N . GLU A 1 99 ? 15.853 -3.121 -7.742 1.00 90.44 99 GLU A N 1
ATOM 785 C CA . GLU A 1 99 ? 16.426 -2.898 -6.404 1.00 90.44 99 GLU A CA 1
ATOM 786 C C . GLU A 1 99 ? 16.268 -1.446 -5.918 1.00 90.44 99 GLU A C 1
ATOM 788 O O . GLU A 1 99 ? 16.048 -1.200 -4.727 1.00 90.44 99 GLU A O 1
ATOM 793 N N . HIS A 1 100 ? 16.356 -0.462 -6.819 1.00 90.31 100 HIS A N 1
ATOM 794 C CA . HIS A 1 100 ? 16.241 0.947 -6.437 1.00 90.31 100 HIS A CA 1
ATOM 795 C C . HIS A 1 100 ? 14.798 1.274 -6.046 1.00 90.31 100 HIS A C 1
ATOM 797 O O . HIS A 1 100 ? 14.566 2.015 -5.085 1.00 90.31 100 HIS A O 1
ATOM 803 N N . GLN A 1 101 ? 13.826 0.676 -6.740 1.00 90.19 101 GLN A N 1
ATOM 804 C CA . GLN A 1 101 ? 12.417 0.789 -6.378 1.00 90.19 101 GLN A CA 1
ATOM 805 C C . GLN A 1 101 ? 12.112 0.103 -5.042 1.00 90.19 101 GLN A C 1
ATOM 807 O O . GLN A 1 101 ? 11.456 0.716 -4.198 1.00 90.19 101 GLN A O 1
ATOM 812 N N . ILE A 1 102 ? 12.633 -1.107 -4.809 1.00 90.00 102 ILE A N 1
ATOM 813 C CA . ILE A 1 102 ? 12.470 -1.829 -3.534 1.00 90.00 102 ILE A CA 1
ATOM 814 C C . ILE A 1 102 ? 13.023 -0.994 -2.381 1.00 90.00 102 ILE A C 1
ATOM 816 O O . ILE A 1 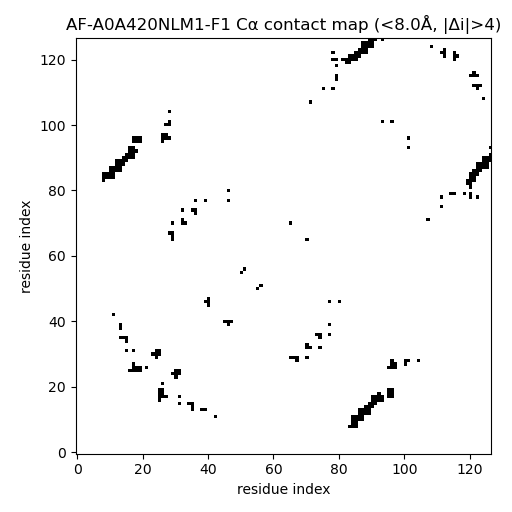102 ? 12.351 -0.805 -1.369 1.00 90.00 102 ILE A O 1
ATOM 820 N N . ARG A 1 103 ? 14.228 -0.434 -2.532 1.00 91.75 103 ARG A N 1
ATOM 821 C CA . ARG A 1 103 ? 14.845 0.396 -1.491 1.00 91.75 103 ARG A CA 1
ATOM 822 C C . ARG A 1 103 ? 13.999 1.629 -1.176 1.00 91.75 103 ARG A C 1
ATOM 824 O O . ARG A 1 103 ? 13.775 1.936 -0.008 1.00 91.75 103 ARG A O 1
ATOM 831 N N . GLY A 1 104 ? 13.501 2.315 -2.206 1.00 91.75 104 GLY A N 1
ATOM 832 C CA . GLY A 1 104 ? 12.604 3.459 -2.032 1.00 91.75 104 GLY A CA 1
ATOM 833 C C . GLY A 1 104 ? 11.277 3.084 -1.365 1.00 91.75 104 GLY A C 1
ATOM 834 O O . GLY A 1 104 ? 10.763 3.844 -0.545 1.00 91.75 104 GLY A O 1
ATOM 835 N N . MET A 1 105 ? 10.739 1.907 -1.684 1.00 93.00 105 MET A N 1
ATOM 836 C CA . MET A 1 105 ? 9.531 1.363 -1.068 1.00 93.00 105 MET A CA 1
ATOM 837 C C . MET A 1 105 ? 9.742 1.037 0.413 1.00 93.00 105 MET A C 1
ATOM 839 O O . MET A 1 105 ? 8.916 1.435 1.231 1.00 93.00 105 MET A O 1
ATOM 843 N N . MET A 1 106 ? 10.841 0.363 0.762 1.00 91.12 106 MET A N 1
ATOM 844 C CA . MET A 1 106 ? 11.170 -0.006 2.143 1.00 91.12 106 MET A CA 1
ATOM 845 C C . MET A 1 106 ? 11.279 1.229 3.042 1.00 91.12 106 MET A C 1
ATOM 847 O O . MET A 1 106 ? 10.640 1.273 4.089 1.00 91.12 106 MET A O 1
ATOM 851 N N . LEU A 1 107 ? 12.000 2.264 2.590 1.00 92.62 107 LEU A N 1
ATOM 852 C CA . LEU A 1 107 ? 12.122 3.535 3.317 1.00 92.62 107 LEU A CA 1
ATOM 853 C C . LEU A 1 107 ? 10.760 4.208 3.532 1.00 92.62 107 LEU A C 1
ATOM 855 O O . LEU A 1 107 ? 10.468 4.717 4.611 1.00 92.62 107 LEU A O 1
ATOM 859 N N . PHE A 1 108 ? 9.899 4.193 2.513 1.00 92.06 108 PHE A N 1
ATOM 860 C CA . PHE A 1 108 ? 8.556 4.749 2.642 1.00 92.06 108 PHE A CA 1
ATOM 861 C C . PHE A 1 108 ? 7.689 3.940 3.621 1.00 92.06 108 PHE A C 1
ATOM 863 O O . PHE A 1 108 ? 6.947 4.514 4.412 1.00 92.06 108 PHE A O 1
ATOM 870 N N . PHE A 1 109 ? 7.778 2.610 3.598 1.00 91.06 109 PHE A N 1
ATOM 871 C CA . PHE A 1 109 ? 7.002 1.744 4.489 1.00 91.06 109 PHE A CA 1
ATOM 872 C C . PHE A 1 109 ? 7.446 1.871 5.946 1.00 91.06 109 PHE A C 1
ATOM 874 O O . PHE A 1 109 ? 6.598 1.849 6.838 1.00 91.06 109 PHE A O 1
ATOM 881 N N . GLU A 1 110 ? 8.743 2.060 6.182 1.00 90.81 110 GLU A N 1
ATOM 882 C CA . GLU A 1 110 ? 9.293 2.391 7.495 1.00 90.81 110 GLU A CA 1
ATOM 883 C C . GLU A 1 110 ? 8.710 3.713 8.011 1.00 90.81 110 GLU A C 1
ATOM 885 O O . GLU A 1 110 ? 8.116 3.738 9.089 1.00 90.81 110 GLU A O 1
ATOM 890 N N . GLN A 1 111 ? 8.735 4.771 7.190 1.00 90.81 111 GLN A N 1
ATOM 891 C CA . GLN A 1 111 ? 8.127 6.062 7.527 1.00 90.81 111 GLN A CA 1
ATOM 892 C C . GLN A 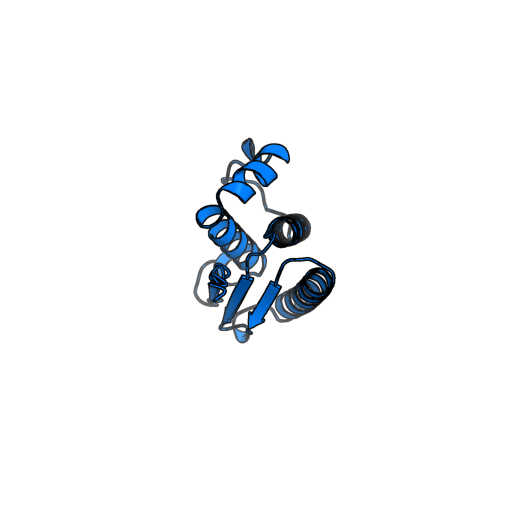1 111 ? 6.626 5.932 7.846 1.00 90.81 111 GLN A C 1
ATOM 894 O O . GLN A 1 111 ? 6.133 6.505 8.819 1.00 90.81 111 GLN A O 1
ATOM 899 N N . VAL A 1 112 ? 5.872 5.159 7.058 1.00 88.94 112 VAL A N 1
ATOM 900 C CA . VAL A 1 112 ? 4.446 4.901 7.325 1.00 88.94 112 VAL A CA 1
ATOM 901 C C . VAL A 1 112 ? 4.256 4.135 8.639 1.00 88.94 112 VAL A C 1
ATOM 903 O O . VAL A 1 112 ? 3.327 4.436 9.391 1.00 88.94 112 VAL A O 1
ATOM 906 N N . GLY A 1 113 ? 5.140 3.184 8.949 1.00 87.06 113 GLY A N 1
ATOM 907 C CA . GLY A 1 113 ? 5.162 2.466 10.223 1.00 87.06 113 GLY A CA 1
ATOM 908 C C . GLY A 1 113 ? 5.391 3.392 11.421 1.00 87.06 113 GLY A C 1
ATOM 909 O O . GLY A 1 113 ? 4.671 3.296 12.413 1.00 87.06 113 GLY A O 1
ATOM 910 N N . GLU A 1 114 ? 6.316 4.346 11.322 1.00 87.19 114 GLU A N 1
ATOM 911 C CA . GLU A 1 114 ? 6.556 5.358 12.363 1.00 87.19 114 GLU A CA 1
ATOM 912 C C . GLU A 1 114 ? 5.337 6.272 12.581 1.00 87.19 114 GLU A C 1
ATOM 914 O O . GLU A 1 114 ? 4.935 6.555 13.718 1.00 87.19 114 GLU A O 1
ATOM 919 N N . ILE A 1 115 ? 4.684 6.689 11.491 1.00 84.75 115 ILE A N 1
ATOM 920 C CA . ILE A 1 115 ? 3.426 7.448 11.550 1.00 84.75 115 ILE A CA 1
ATOM 921 C C . ILE A 1 115 ? 2.326 6.601 12.213 1.00 84.75 115 ILE A C 1
ATOM 923 O O . ILE A 1 115 ? 1.524 7.133 12.978 1.00 84.75 115 ILE A O 1
ATOM 927 N N . ALA A 1 116 ? 2.300 5.287 11.977 1.00 84.25 116 ALA A N 1
ATOM 928 C CA . ALA A 1 116 ? 1.350 4.380 12.620 1.00 84.25 116 ALA A CA 1
ATOM 929 C C . ALA A 1 116 ? 1.561 4.302 14.132 1.00 84.25 116 ALA A C 1
ATOM 931 O O . ALA A 1 116 ? 0.600 4.401 14.889 1.00 84.25 116 ALA A O 1
ATOM 932 N N . VAL A 1 117 ? 2.815 4.190 14.580 1.00 80.81 117 VAL A N 1
ATOM 933 C CA . VAL A 1 117 ? 3.159 4.133 16.011 1.00 80.81 117 VAL A CA 1
ATOM 934 C C . VAL A 1 117 ? 2.738 5.409 16.747 1.00 80.81 117 VAL A C 1
ATOM 936 O O . VAL A 1 117 ? 2.303 5.338 17.896 1.00 80.81 117 VAL 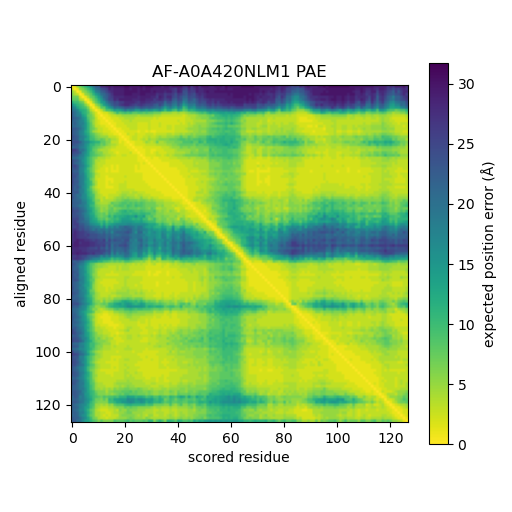A O 1
ATOM 939 N N . SER A 1 118 ? 2.843 6.569 16.095 1.00 78.19 118 SER A N 1
ATOM 940 C CA . SER A 1 118 ? 2.388 7.852 16.654 1.00 78.19 118 SER A CA 1
ATOM 941 C C . SER A 1 118 ? 0.880 8.104 16.494 1.00 78.19 118 SER A C 1
ATOM 943 O O . SER A 1 118 ? 0.328 8.988 17.153 1.00 78.19 118 SER A O 1
ATOM 945 N N . GLY A 1 119 ? 0.207 7.333 15.638 1.00 75.00 119 GLY A N 1
ATOM 946 C CA . GLY A 1 119 ? -1.219 7.425 15.349 1.00 75.00 119 GLY A CA 1
ATOM 947 C C . GLY A 1 119 ? -2.091 6.477 16.180 1.00 75.00 119 GLY A C 1
ATOM 948 O O . GLY A 1 119 ? -1.646 5.793 17.097 1.00 75.00 119 GLY A O 1
ATOM 949 N N . LYS A 1 120 ? -3.388 6.443 15.850 1.00 74.50 120 LYS A N 1
ATOM 950 C CA . LYS A 1 120 ? -4.359 5.492 16.432 1.00 74.50 120 LYS A CA 1
ATOM 951 C C . LYS A 1 120 ? -4.535 4.210 15.608 1.00 74.50 120 LYS A C 1
ATOM 953 O O . LYS A 1 120 ? -5.248 3.310 16.045 1.00 74.50 120 LYS A O 1
ATOM 958 N N . PHE A 1 121 ? -3.881 4.127 14.452 1.00 80.50 121 PHE A N 1
ATOM 959 C CA . PHE A 1 121 ? -3.974 3.002 13.527 1.00 80.50 121 PHE A CA 1
ATOM 960 C C . PHE A 1 121 ? -2.749 2.095 13.645 1.00 80.50 121 PHE A C 1
ATOM 962 O O . PHE A 1 121 ? -1.718 2.475 14.195 1.00 80.50 121 PHE A O 1
ATOM 969 N N . LYS A 1 122 ? -2.847 0.877 13.111 1.00 82.69 122 LYS A N 1
ATOM 970 C CA . LYS A 1 122 ? -1.721 -0.063 13.069 1.00 82.69 122 LYS A CA 1
ATOM 971 C C . LYS A 1 122 ? -1.461 -0.484 11.634 1.00 82.69 122 LYS A C 1
ATOM 973 O O . LYS A 1 122 ? -2.357 -1.011 10.982 1.00 82.69 122 LYS A O 1
ATOM 978 N N . PHE A 1 123 ? -0.233 -0.284 11.176 1.00 86.06 123 PHE A N 1
ATOM 979 C CA . PHE A 1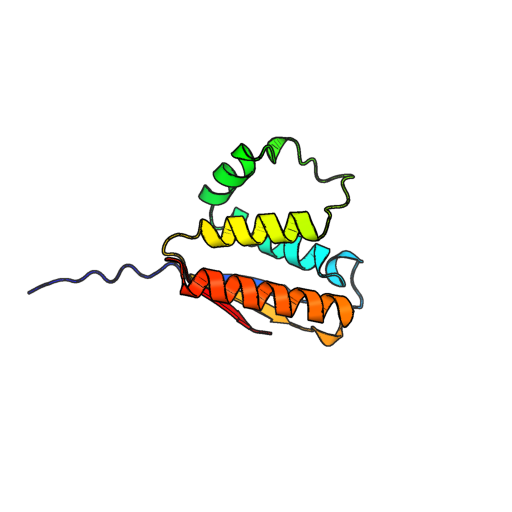 123 ? 0.239 -0.733 9.873 1.00 86.06 123 PHE A CA 1
ATOM 980 C C . PHE A 1 123 ? 1.429 -1.671 10.066 1.00 86.06 123 PHE A C 1
ATOM 982 O O . PHE A 1 123 ? 2.369 -1.341 10.787 1.00 86.06 123 PHE A O 1
ATOM 989 N N . HIS A 1 124 ? 1.379 -2.845 9.443 1.00 87.25 124 HIS A N 1
ATOM 990 C CA . HIS A 1 124 ? 2.483 -3.795 9.431 1.00 87.25 124 HIS A CA 1
ATOM 991 C C . HIS A 1 124 ? 2.715 -4.283 8.009 1.00 87.25 124 HIS A C 1
ATOM 993 O O . HIS A 1 124 ? 1.785 -4.780 7.375 1.00 87.25 124 HIS A O 1
ATOM 999 N N . ALA A 1 125 ? 3.948 -4.164 7.533 1.00 86.56 125 ALA A N 1
ATOM 1000 C CA . ALA A 1 125 ? 4.362 -4.726 6.263 1.00 86.56 125 ALA A CA 1
ATOM 1001 C C . ALA A 1 125 ? 5.241 -5.955 6.495 1.00 86.56 125 ALA A C 1
ATOM 1003 O O . ALA A 1 125 ? 6.233 -5.879 7.219 1.00 86.56 125 ALA A O 1
ATOM 1004 N N . CYS A 1 126 ? 4.856 -7.071 5.885 1.00 87.44 126 CYS A N 1
ATOM 1005 C CA . CYS A 1 126 ? 5.668 -8.269 5.759 1.00 87.44 126 CYS A CA 1
ATOM 1006 C C . CYS A 1 126 ? 6.215 -8.309 4.334 1.00 87.44 126 CYS A C 1
ATOM 1008 O O . CYS A 1 126 ? 5.435 -8.311 3.378 1.00 87.44 126 CYS A O 1
ATOM 1010 N N . VAL A 1 127 ? 7.537 -8.323 4.239 1.00 80.38 127 VAL A N 1
ATOM 1011 C CA . VAL A 1 127 ? 8.324 -8.481 3.017 1.00 80.38 127 VAL A CA 1
ATOM 1012 C C . VAL A 1 127 ? 9.228 -9.696 3.145 1.00 80.38 127 VAL A C 1
ATOM 1014 O O . VAL A 1 127 ? 9.538 -10.054 4.309 1.00 80.38 127 VAL A O 1
#

InterPro domains:
  IPR056884 Nephrocystin 3-like, N-terminal [PF24883] (13-122)

pLDDT: mean 79.12, std 15.56, range [35.25, 93.38]

Organism: Fusarium oxysporum (NCBI:txid5507)

Mean predicted aligned error: 8.26 Å

Sequence (127 aa):
MGNVRKSVQDKLIISVFFNARGDELEKSTIGMYRSLLLQLLERLPVLQCVFGSLGLTTWNCRDQQWAIESLKGLFELAVRNLEESFVACYIDALEECDEHQIRGMMLFFEQVGEIAVSGKFKFHACV

Solvent-accessible surface area (backbone atoms only — not comparable to full-atom values): 7298 Å² total; per-residue (Å²): 136,87,81,82,74,74,74,77,62,57,71,43,78,44,75,46,65,39,32,68,86,55,56,76,45,38,31,31,64,62,34,44,47,52,50,52,48,50,55,48,37,74,74,35,60,71,47,47,54,59,42,45,73,73,56,52,78,74,63,64,90,80,77,74,81,77,51,60,67,58,48,50,54,51,46,54,51,50,56,68,69,41,46,75,31,33,40,42,36,38,46,42,52,66,88,41,33,57,67,70,55,53,54,55,48,51,57,50,51,50,53,50,36,54,52,19,73,76,48,76,25,45,57,45,78,48,112